Protein AF-A0A537J858-F1 (afdb_monomer_lite)

Radius of gyration: 23.24 Å; chains: 1; bounding box: 58×15×68 Å

Structure (mmCIF, N/CA/C/O backbone):
data_AF-A0A537J858-F1
#
_entry.id   AF-A0A537J858-F1
#
loop_
_atom_site.group_PDB
_atom_site.id
_atom_site.type_symbol
_atom_site.label_atom_id
_atom_site.label_alt_id
_atom_site.label_comp_id
_atom_site.label_asym_id
_atom_site.label_entity_id
_atom_site.label_seq_id
_atom_site.pdbx_PDB_ins_code
_atom_site.Cartn_x
_atom_site.Cartn_y
_atom_site.Cartn_z
_atom_site.occupancy
_atom_site.B_iso_or_equiv
_atom_site.auth_seq_id
_atom_site.auth_comp_id
_atom_site.auth_asym_id
_atom_site.auth_atom_id
_atom_site.pdbx_PDB_model_num
ATOM 1 N N . MET A 1 1 ? -17.183 4.967 10.417 1.00 46.38 1 MET A N 1
ATOM 2 C CA . MET A 1 1 ? -16.928 5.501 9.056 1.00 46.38 1 MET A CA 1
ATOM 3 C C . MET A 1 1 ? -15.465 5.356 8.631 1.00 46.38 1 MET A C 1
ATOM 5 O O . MET A 1 1 ? -15.214 5.297 7.439 1.00 46.38 1 MET A O 1
ATOM 9 N N . THR A 1 2 ? -14.501 5.263 9.554 1.00 60.12 2 THR A N 1
ATOM 10 C CA . THR A 1 2 ? -13.069 5.058 9.255 1.00 60.12 2 THR A CA 1
ATOM 11 C C . THR A 1 2 ? -12.761 3.679 8.662 1.00 60.12 2 THR A C 1
ATOM 13 O O . THR A 1 2 ? -12.038 3.591 7.674 1.00 60.12 2 THR A O 1
ATOM 16 N N . GLU A 1 3 ? -13.378 2.614 9.176 1.00 58.19 3 GLU A N 1
ATOM 17 C CA . GLU A 1 3 ? -13.125 1.232 8.727 1.00 58.19 3 GLU A CA 1
ATOM 18 C C . GLU A 1 3 ? -13.417 1.005 7.232 1.00 58.19 3 GLU A C 1
ATOM 20 O O . GLU A 1 3 ? -12.611 0.383 6.539 1.00 58.19 3 GLU A O 1
ATOM 25 N N . THR A 1 4 ? -14.510 1.571 6.701 1.00 62.56 4 THR A N 1
ATOM 26 C CA . THR A 1 4 ? -14.821 1.507 5.262 1.00 62.56 4 THR A CA 1
ATOM 27 C C . THR A 1 4 ? -13.759 2.224 4.429 1.00 62.56 4 THR A C 1
ATOM 29 O O . THR A 1 4 ? -13.326 1.695 3.411 1.00 62.56 4 THR A O 1
ATOM 32 N N . THR A 1 5 ? -13.242 3.363 4.902 1.00 80.88 5 THR A N 1
ATOM 33 C CA . THR A 1 5 ? -12.199 4.112 4.180 1.00 80.88 5 THR A CA 1
ATOM 34 C C . THR A 1 5 ? -10.824 3.435 4.213 1.00 80.88 5 THR A C 1
ATOM 36 O O . THR A 1 5 ? -10.072 3.539 3.244 1.00 80.88 5 THR A O 1
ATOM 39 N N . THR A 1 6 ? -10.477 2.721 5.289 1.00 85.12 6 THR A N 1
ATOM 40 C CA . THR A 1 6 ? -9.195 1.999 5.401 1.00 85.12 6 THR A CA 1
ATOM 41 C C . THR A 1 6 ? -9.167 0.781 4.483 1.00 85.12 6 THR A C 1
ATOM 43 O O . THR A 1 6 ? -8.203 0.596 3.740 1.00 85.12 6 THR A O 1
ATOM 46 N N . LEU A 1 7 ? -10.243 -0.011 4.459 1.00 87.88 7 LEU A N 1
ATOM 47 C CA . LEU A 1 7 ? -10.350 -1.173 3.571 1.00 87.88 7 LEU A CA 1
ATOM 48 C C . LEU A 1 7 ? -10.374 -0.771 2.090 1.00 87.88 7 LEU A C 1
ATOM 50 O O . LEU A 1 7 ? -9.730 -1.419 1.266 1.00 87.88 7 LEU A O 1
ATOM 54 N N . GLU A 1 8 ? -11.040 0.334 1.743 1.00 90.44 8 GLU A N 1
ATOM 55 C CA . GLU A 1 8 ? -11.002 0.875 0.379 1.00 90.44 8 GLU A CA 1
ATOM 56 C C . GLU A 1 8 ? -9.598 1.323 -0.042 1.00 90.44 8 GLU A C 1
ATOM 58 O O . GLU A 1 8 ? -9.189 1.077 -1.179 1.00 90.44 8 GLU A O 1
ATOM 63 N N . LYS A 1 9 ? -8.833 1.951 0.862 1.00 91.00 9 LYS A N 1
ATOM 64 C CA . LYS A 1 9 ? -7.430 2.313 0.598 1.00 91.00 9 LYS A CA 1
ATOM 65 C C . LYS A 1 9 ? -6.566 1.074 0.381 1.00 91.00 9 LYS A C 1
ATOM 67 O O . LYS A 1 9 ? -5.832 1.027 -0.603 1.00 91.00 9 LYS A O 1
ATOM 72 N N . ILE A 1 10 ? -6.703 0.061 1.241 1.00 92.75 10 ILE A N 1
ATOM 73 C CA . ILE A 1 10 ? -6.000 -1.224 1.100 1.00 92.75 10 ILE A CA 1
ATOM 74 C C . ILE A 1 10 ? -6.306 -1.843 -0.267 1.00 92.75 10 ILE A C 1
ATOM 76 O O . ILE A 1 10 ? -5.386 -2.206 -0.998 1.00 92.75 10 ILE A O 1
ATOM 80 N N . ARG A 1 11 ? -7.584 -1.894 -0.661 1.00 92.88 11 ARG A N 1
ATOM 81 C CA . ARG A 1 11 ? -7.994 -2.424 -1.965 1.00 92.88 11 ARG A CA 1
ATOM 82 C C . ARG A 1 11 ? -7.327 -1.678 -3.124 1.00 92.88 11 ARG A C 1
ATOM 84 O O . ARG A 1 11 ? -6.705 -2.315 -3.970 1.00 92.88 11 ARG A O 1
ATOM 91 N N . LYS A 1 12 ? -7.400 -0.343 -3.147 1.00 93.81 12 LYS A N 1
ATOM 92 C CA . LYS A 1 12 ? -6.813 0.477 -4.225 1.00 93.81 12 LYS A CA 1
ATOM 93 C C . LYS A 1 12 ? -5.294 0.310 -4.331 1.00 93.81 12 LYS A C 1
ATOM 95 O O . LYS A 1 12 ? -4.756 0.233 -5.434 1.00 93.81 12 LYS A O 1
ATOM 100 N N . LEU A 1 13 ? -4.592 0.245 -3.198 1.00 94.44 13 LEU A N 1
ATOM 101 C CA . LEU A 1 13 ? -3.142 0.036 -3.177 1.00 94.44 13 LEU A CA 1
ATOM 102 C C . LEU A 1 13 ? -2.767 -1.371 -3.659 1.00 94.44 13 LEU A C 1
ATOM 104 O O . LEU A 1 13 ? -1.804 -1.520 -4.413 1.00 94.44 13 LEU A O 1
ATOM 108 N N . ALA A 1 14 ? -3.546 -2.389 -3.283 1.00 93.94 14 ALA A N 1
ATOM 109 C CA . ALA A 1 14 ? -3.354 -3.758 -3.749 1.00 93.94 14 ALA A CA 1
ATOM 110 C C . ALA A 1 14 ? -3.573 -3.882 -5.266 1.00 93.94 14 ALA A C 1
ATOM 112 O O . ALA A 1 14 ? -2.730 -4.457 -5.953 1.00 93.94 14 ALA A O 1
ATOM 113 N N . GLU A 1 15 ? -4.638 -3.275 -5.801 1.00 95.69 15 GLU A N 1
ATOM 114 C CA . GLU A 1 15 ? -4.914 -3.223 -7.244 1.00 95.69 15 GLU A CA 1
ATOM 115 C C . GLU A 1 15 ? -3.769 -2.533 -8.003 1.00 95.69 15 GLU A C 1
ATOM 117 O O . GLU A 1 15 ? -3.266 -3.062 -8.996 1.00 95.69 15 GL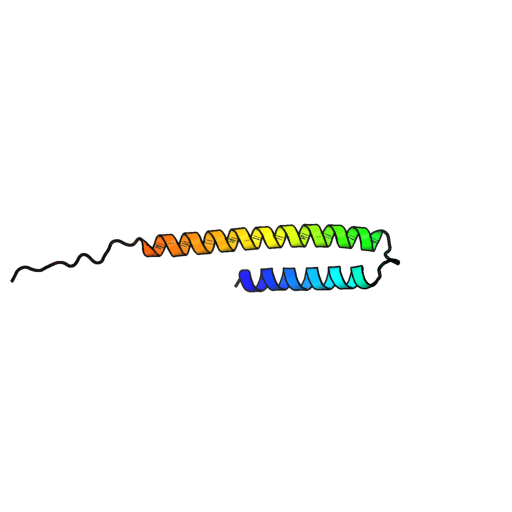U A O 1
ATOM 122 N N . ARG A 1 16 ? -3.277 -1.392 -7.498 1.00 94.25 16 ARG A N 1
ATOM 123 C CA . ARG A 1 16 ? -2.137 -0.681 -8.099 1.00 94.25 16 ARG A CA 1
ATOM 124 C C . ARG A 1 16 ? -0.855 -1.515 -8.075 1.00 94.25 16 ARG A C 1
ATOM 126 O O . ARG A 1 16 ? -0.143 -1.565 -9.075 1.00 94.25 16 ARG A O 1
ATOM 133 N N 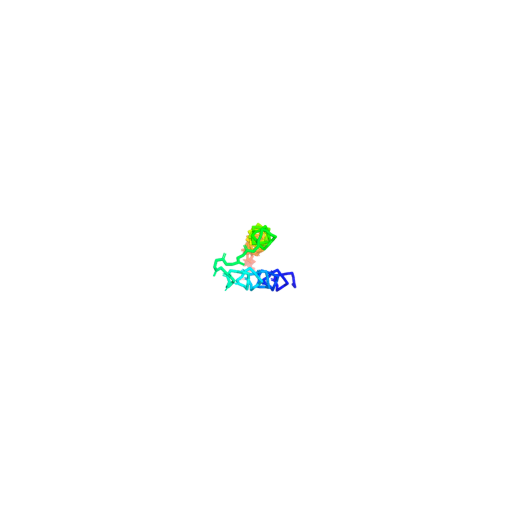. ARG A 1 17 ? -0.565 -2.195 -6.963 1.00 95.19 17 ARG A N 1
ATOM 134 C CA . ARG A 1 17 ? 0.582 -3.109 -6.841 1.00 95.19 17 ARG A CA 1
ATOM 135 C C . ARG A 1 17 ? 0.470 -4.273 -7.828 1.00 95.19 17 ARG A C 1
ATOM 137 O O . ARG A 1 17 ? 1.463 -4.626 -8.459 1.00 95.19 17 ARG A O 1
ATOM 144 N N . GLN A 1 18 ? -0.720 -4.849 -7.992 1.00 94.62 18 GLN A N 1
ATOM 145 C CA . GLN A 1 18 ? -0.968 -5.934 -8.942 1.00 94.62 18 GLN A CA 1
ATOM 146 C C . GLN A 1 18 ? -0.783 -5.477 -10.397 1.00 94.62 18 GLN A C 1
ATOM 148 O O . GLN A 1 18 ? -0.154 -6.188 -11.177 1.00 94.62 18 GLN A O 1
ATOM 153 N N . ALA A 1 19 ? -1.253 -4.276 -10.743 1.00 95.00 19 ALA A N 1
ATOM 154 C CA . ALA A 1 19 ? -1.067 -3.686 -12.071 1.00 95.00 19 ALA A CA 1
ATOM 155 C C . ALA A 1 19 ? 0.407 -3.393 -12.410 1.00 95.00 19 ALA A C 1
ATOM 157 O O . ALA A 1 19 ? 0.789 -3.371 -13.579 1.00 95.00 19 ALA A O 1
ATOM 158 N N . LEU A 1 20 ? 1.257 -3.168 -11.402 1.00 93.38 20 LEU A N 1
ATOM 159 C CA . LEU A 1 20 ? 2.704 -3.106 -11.609 1.00 93.38 20 LEU A CA 1
ATOM 160 C C . LEU A 1 20 ? 3.266 -4.510 -11.853 1.00 93.38 20 LEU A C 1
ATOM 162 O O . LEU A 1 20 ? 3.964 -4.725 -12.839 1.00 93.38 20 LEU A O 1
ATOM 166 N N . TRP A 1 21 ? 2.905 -5.491 -11.021 1.00 92.44 21 TRP A N 1
ATOM 167 C CA . TRP A 1 21 ? 3.368 -6.874 -11.180 1.00 92.44 21 TRP A CA 1
ATOM 168 C C . TRP A 1 21 ? 2.981 -7.515 -12.515 1.00 92.44 21 TRP A C 1
ATOM 170 O O . TRP A 1 21 ? 3.755 -8.318 -13.030 1.00 92.44 21 TRP A O 1
ATOM 180 N N . SER A 1 22 ? 1.857 -7.130 -13.125 1.00 93.12 22 SER A N 1
ATOM 181 C CA . SER A 1 22 ? 1.480 -7.620 -14.458 1.00 93.12 22 SER A CA 1
ATOM 182 C C . SER A 1 22 ? 2.446 -7.196 -15.571 1.00 93.12 22 SER A C 1
ATOM 184 O O . SER A 1 22 ? 2.382 -7.749 -16.663 1.00 93.12 22 SER A O 1
ATOM 186 N N . LYS A 1 23 ? 3.342 -6.231 -15.319 1.00 90.00 23 LYS A N 1
ATOM 187 C CA . LYS A 1 23 ? 4.399 -5.816 -16.256 1.00 90.00 23 LYS A CA 1
ATOM 188 C C . LYS A 1 23 ? 5.686 -6.635 -16.115 1.00 90.00 23 LYS A C 1
ATOM 190 O O . LYS A 1 23 ? 6.624 -6.429 -16.882 1.00 90.00 23 LYS A O 1
ATOM 195 N N . ALA A 1 24 ? 5.781 -7.529 -15.128 1.00 87.38 24 ALA A N 1
ATOM 196 C CA . ALA A 1 24 ? 6.969 -8.354 -14.941 1.00 87.38 24 ALA A CA 1
ATOM 197 C C . ALA A 1 24 ? 7.182 -9.296 -16.148 1.00 87.38 24 ALA A C 1
ATOM 199 O O . ALA A 1 24 ? 6.212 -9.850 -16.661 1.00 87.38 24 ALA A O 1
ATOM 200 N N . PRO A 1 25 ? 8.434 -9.503 -16.606 1.00 85.81 25 PRO A N 1
ATOM 201 C CA . PRO A 1 25 ? 9.694 -9.062 -15.994 1.00 85.81 25 PRO A CA 1
ATOM 202 C C . PRO A 1 25 ? 10.150 -7.634 -16.368 1.00 85.81 25 PRO A C 1
ATOM 204 O O . PRO A 1 25 ? 11.131 -7.156 -15.794 1.00 85.81 25 PRO A O 1
ATOM 207 N N . ALA A 1 26 ? 9.449 -6.937 -17.268 1.00 92.75 26 ALA A N 1
ATOM 208 C CA . ALA A 1 26 ? 9.817 -5.636 -17.848 1.00 92.75 26 ALA A CA 1
ATOM 209 C C . ALA A 1 26 ? 9.587 -4.419 -16.919 1.00 92.75 26 ALA A C 1
ATOM 211 O O . ALA A 1 26 ? 9.263 -3.324 -17.369 1.00 92.75 26 ALA A O 1
ATOM 212 N N . LEU A 1 27 ? 9.764 -4.607 -15.610 1.00 92.25 27 LEU A N 1
ATOM 213 C CA . LEU A 1 27 ? 9.635 -3.556 -14.601 1.00 92.25 27 LEU A CA 1
ATOM 214 C C . LEU A 1 27 ? 10.843 -2.616 -14.617 1.00 92.25 27 LEU A C 1
ATOM 216 O O . LEU A 1 27 ? 11.983 -3.062 -14.426 1.00 92.25 27 LEU A O 1
ATOM 220 N N . THR A 1 28 ? 10.581 -1.316 -14.722 1.00 95.25 28 THR A N 1
ATOM 221 C CA . THR A 1 28 ? 11.596 -0.275 -14.519 1.00 95.25 28 THR A CA 1
ATOM 222 C C . THR A 1 28 ? 12.064 -0.219 -13.059 1.00 95.25 28 THR A C 1
ATOM 224 O O . THR A 1 28 ? 11.392 -0.699 -12.143 1.00 95.25 28 THR A O 1
ATOM 227 N N . ILE A 1 29 ? 13.223 0.401 -12.812 1.00 94.50 29 ILE A N 1
ATOM 228 C CA . ILE A 1 29 ? 13.748 0.617 -11.450 1.00 94.50 29 ILE A CA 1
ATOM 229 C C . ILE A 1 29 ? 12.742 1.406 -10.596 1.00 94.50 29 ILE A C 1
ATOM 231 O O . ILE A 1 29 ? 12.506 1.051 -9.442 1.00 94.50 29 ILE A O 1
ATOM 235 N N . ALA A 1 30 ? 12.104 2.426 -11.180 1.00 94.19 30 ALA A N 1
ATOM 236 C CA . ALA A 1 30 ? 11.083 3.224 -10.508 1.00 94.19 30 ALA A CA 1
ATOM 237 C C . ALA A 1 30 ? 9.857 2.380 -10.125 1.00 94.19 30 ALA A C 1
ATOM 239 O O . ALA A 1 30 ? 9.402 2.438 -8.989 1.00 94.19 30 ALA A O 1
ATOM 240 N N . GLU A 1 31 ? 9.367 1.525 -11.027 1.00 94.56 31 GLU A N 1
ATOM 241 C CA . GLU A 1 31 ? 8.225 0.647 -10.738 1.00 94.56 31 GLU A CA 1
ATOM 242 C C . GLU A 1 31 ? 8.548 -0.406 -9.672 1.00 94.56 31 GLU A C 1
ATOM 244 O O . GLU A 1 31 ? 7.694 -0.737 -8.853 1.00 94.56 31 GLU A O 1
ATOM 249 N N . ARG A 1 32 ? 9.788 -0.910 -9.630 1.00 94.06 32 ARG A N 1
ATOM 250 C CA . ARG A 1 32 ? 10.245 -1.805 -8.554 1.00 94.06 32 ARG A CA 1
ATOM 251 C C . ARG A 1 32 ? 10.258 -1.090 -7.205 1.00 94.06 32 ARG A C 1
ATOM 253 O O . ARG A 1 32 ? 9.790 -1.661 -6.222 1.00 94.06 32 ARG A O 1
ATOM 260 N N . ALA A 1 33 ? 10.746 0.150 -7.160 1.00 95.38 33 ALA A N 1
ATOM 261 C CA . ALA A 1 33 ? 10.710 0.971 -5.952 1.00 95.38 33 ALA A CA 1
ATOM 262 C C . ALA A 1 33 ? 9.265 1.263 -5.509 1.00 95.38 33 ALA A C 1
ATOM 264 O O . ALA A 1 33 ? 8.949 1.137 -4.325 1.00 95.38 33 ALA A O 1
ATOM 265 N N . ASP A 1 34 ? 8.370 1.554 -6.455 1.00 94.94 34 ASP A N 1
ATOM 266 C CA . ASP A 1 34 ? 6.943 1.745 -6.185 1.00 94.94 34 ASP A CA 1
ATOM 267 C C . ASP A 1 34 ? 6.289 0.475 -5.630 1.00 94.94 34 ASP A C 1
ATOM 269 O O . ASP A 1 34 ? 5.532 0.559 -4.666 1.00 94.94 34 ASP A O 1
ATOM 273 N N . ILE A 1 35 ? 6.602 -0.713 -6.160 1.00 94.69 35 ILE A N 1
ATOM 274 C CA . ILE A 1 35 ? 6.107 -1.983 -5.604 1.00 94.69 35 ILE A CA 1
ATOM 275 C C . ILE A 1 35 ? 6.526 -2.137 -4.138 1.00 94.69 35 ILE A C 1
ATOM 277 O O . ILE A 1 35 ? 5.695 -2.525 -3.311 1.00 94.69 35 ILE A O 1
ATOM 281 N N . VAL A 1 36 ? 7.786 -1.840 -3.802 1.00 95.81 36 VAL A N 1
ATOM 282 C CA . VAL A 1 36 ? 8.283 -1.923 -2.418 1.00 95.81 36 VAL A CA 1
ATOM 283 C C . VAL A 1 36 ? 7.533 -0.934 -1.530 1.00 95.81 36 VAL A C 1
ATOM 285 O O . VAL A 1 36 ? 6.953 -1.341 -0.526 1.00 95.81 36 VAL A O 1
ATOM 288 N N . ARG A 1 37 ? 7.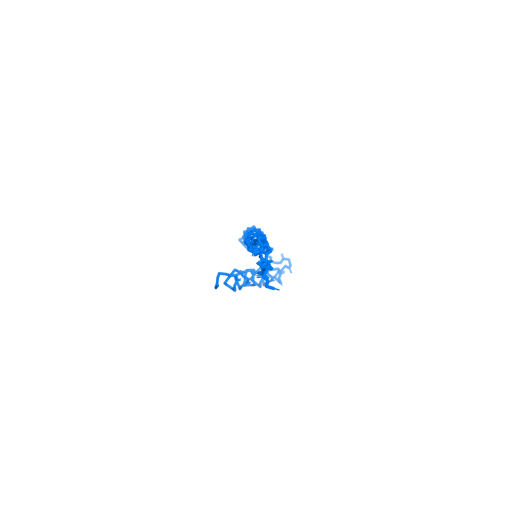445 0.335 -1.944 1.00 96.12 37 ARG A N 1
ATOM 289 C CA . ARG A 1 37 ? 6.720 1.380 -1.209 1.00 96.12 37 ARG A CA 1
ATOM 290 C C . ARG A 1 37 ? 5.253 1.008 -0.970 1.00 96.12 37 ARG A C 1
ATOM 292 O O . ARG A 1 37 ? 4.778 1.112 0.157 1.00 96.12 37 ARG A O 1
ATOM 299 N N . LEU A 1 38 ? 4.547 0.558 -2.009 1.00 94.94 38 LEU A N 1
ATOM 300 C CA . LEU A 1 38 ? 3.145 0.137 -1.915 1.00 94.94 38 LEU A CA 1
ATOM 301 C C . LEU A 1 38 ? 2.977 -1.065 -0.980 1.00 94.94 38 LEU A C 1
ATOM 303 O O . LEU A 1 38 ? 1.968 -1.163 -0.289 1.00 94.94 38 LEU A O 1
ATOM 307 N N . THR A 1 39 ? 3.956 -1.972 -0.944 1.00 94.94 39 THR A N 1
ATOM 308 C CA . THR A 1 39 ? 3.938 -3.124 -0.033 1.00 94.94 39 THR A CA 1
ATOM 309 C C . THR A 1 39 ? 4.066 -2.665 1.421 1.00 94.94 39 THR A C 1
ATOM 311 O O . THR A 1 39 ? 3.238 -3.046 2.242 1.00 94.94 39 THR A O 1
ATOM 314 N N . THR A 1 40 ? 5.015 -1.775 1.726 1.00 96.12 40 THR A N 1
ATOM 315 C CA . THR A 1 40 ? 5.175 -1.205 3.075 1.00 96.12 40 THR A CA 1
ATOM 316 C C . THR A 1 40 ? 3.936 -0.423 3.526 1.00 96.12 40 THR A C 1
ATOM 318 O O . THR A 1 40 ? 3.514 -0.527 4.675 1.00 96.12 40 THR A O 1
ATOM 321 N N . GLU A 1 41 ? 3.314 0.344 2.627 1.00 94.88 41 GLU A N 1
ATOM 322 C CA . GLU A 1 41 ? 2.091 1.094 2.939 1.00 94.88 41 GLU A CA 1
ATOM 323 C C . GLU A 1 41 ? 0.904 0.162 3.239 1.00 94.88 41 GLU A C 1
ATOM 325 O O . GLU A 1 41 ? 0.159 0.391 4.194 1.00 94.88 41 GLU A O 1
ATOM 330 N N . LEU A 1 42 ? 0.759 -0.925 2.473 1.00 95.19 42 LEU A N 1
ATOM 331 C CA . LEU A 1 42 ? -0.253 -1.956 2.716 1.00 95.19 42 LEU A CA 1
ATOM 332 C C . LEU A 1 42 ? -0.075 -2.636 4.076 1.00 95.19 42 LEU A C 1
ATOM 334 O O . LEU A 1 42 ? -1.059 -2.808 4.794 1.00 95.19 42 LEU A O 1
ATOM 338 N N . GLU A 1 43 ? 1.156 -2.997 4.441 1.00 94.25 43 GLU A N 1
ATOM 339 C CA . GLU A 1 43 ? 1.469 -3.589 5.748 1.00 94.25 43 GLU A CA 1
ATOM 340 C C . GLU A 1 43 ? 1.111 -2.635 6.894 1.00 94.25 43 GLU A C 1
ATOM 342 O O . GLU A 1 43 ? 0.468 -3.044 7.862 1.00 94.25 43 GLU A O 1
ATOM 347 N N . GLY A 1 44 ? 1.439 -1.346 6.752 1.00 94.12 44 GLY A N 1
ATOM 348 C CA . GLY A 1 44 ? 1.091 -0.321 7.736 1.00 94.12 44 GLY A CA 1
ATOM 349 C C . GLY A 1 44 ? -0.420 -0.147 7.911 1.00 94.12 44 GLY A C 1
ATOM 350 O O . GLY A 1 44 ? -0.915 -0.147 9.039 1.00 94.12 44 GLY A O 1
ATOM 351 N N . LEU A 1 45 ? -1.173 -0.046 6.811 1.00 93.06 45 LEU A N 1
ATOM 352 C CA . LEU A 1 45 ? -2.637 0.064 6.863 1.00 93.06 45 LEU A CA 1
ATOM 353 C C . LEU A 1 45 ? -3.292 -1.203 7.424 1.00 93.06 45 LEU A C 1
ATOM 355 O O . LEU A 1 45 ? -4.277 -1.110 8.160 1.00 93.06 45 LEU A O 1
ATOM 359 N N . TRP A 1 46 ? -2.749 -2.379 7.105 1.00 90.62 46 TRP A N 1
ATOM 360 C CA . TRP A 1 46 ? -3.224 -3.642 7.660 1.00 90.62 46 TRP A CA 1
ATOM 361 C C . TRP A 1 46 ? -3.029 -3.694 9.177 1.00 90.62 46 TRP A C 1
ATOM 363 O O . TRP A 1 46 ? -3.958 -4.039 9.908 1.00 90.62 46 TRP A O 1
ATOM 373 N N . GLU A 1 47 ? -1.862 -3.281 9.670 1.00 92.81 47 GLU A N 1
ATOM 374 C CA . GLU A 1 47 ? -1.577 -3.254 11.104 1.00 92.81 47 GLU A CA 1
ATOM 375 C C . GLU A 1 47 ? -2.454 -2.251 11.862 1.00 92.81 47 GLU A C 1
ATOM 377 O O . GLU A 1 47 ? -3.000 -2.561 12.928 1.00 92.81 47 GLU A O 1
ATOM 382 N N . GLN A 1 48 ? -2.661 -1.067 11.282 1.00 89.75 48 GLN A N 1
ATOM 383 C CA . GLN 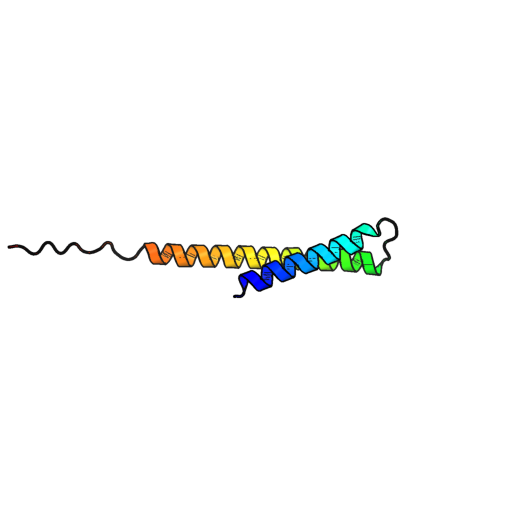A 1 48 ? -3.594 -0.074 11.814 1.00 89.75 48 GLN A CA 1
ATOM 384 C C . GLN A 1 48 ? -5.010 -0.644 11.912 1.00 89.75 48 GLN A C 1
ATOM 386 O O . GLN A 1 48 ? -5.650 -0.523 12.959 1.00 89.75 48 GLN A O 1
ATOM 391 N N . HIS A 1 49 ? -5.475 -1.326 10.863 1.00 89.62 49 HIS A N 1
ATOM 392 C CA . HIS A 1 49 ? -6.793 -1.949 10.855 1.00 89.62 49 HIS A CA 1
ATOM 393 C C . HIS A 1 49 ? -6.923 -3.042 11.926 1.00 89.62 49 HIS A C 1
ATOM 395 O O . HIS A 1 49 ? -7.915 -3.066 12.656 1.00 89.62 49 HIS A O 1
ATOM 401 N N . ARG A 1 50 ? -5.908 -3.906 12.097 1.00 88.19 50 ARG A N 1
ATOM 402 C CA . ARG A 1 50 ? -5.897 -4.918 13.172 1.00 88.19 50 ARG A CA 1
ATOM 403 C C . ARG A 1 50 ? -5.969 -4.284 14.560 1.00 88.19 50 ARG A C 1
ATOM 405 O O . ARG A 1 50 ? -6.715 -4.764 15.414 1.00 88.19 50 ARG A O 1
ATOM 412 N N . THR A 1 51 ? -5.231 -3.199 14.775 1.00 89.88 51 THR A N 1
ATOM 413 C CA . THR A 1 51 ? -5.214 -2.475 16.052 1.00 89.88 51 THR A CA 1
ATOM 414 C C . THR A 1 51 ? -6.566 -1.821 16.347 1.00 89.88 51 THR A C 1
ATOM 416 O O . THR A 1 51 ? -7.064 -1.907 17.473 1.00 89.88 51 THR A O 1
ATOM 419 N N . GLU A 1 52 ? -7.193 -1.199 15.344 1.00 87.94 52 GLU A N 1
ATOM 420 C CA . GLU A 1 52 ? -8.522 -0.589 15.471 1.00 87.94 52 GLU A CA 1
ATOM 421 C C . GLU A 1 52 ? -9.594 -1.650 15.760 1.00 87.94 52 GLU A C 1
ATOM 423 O O . GLU A 1 52 ? -10.379 -1.486 16.695 1.00 87.94 52 GLU A O 1
ATOM 428 N N . LEU A 1 53 ? -9.558 -2.791 15.061 1.00 87.06 53 LEU A N 1
ATOM 429 C CA . LEU A 1 53 ? -10.443 -3.927 15.332 1.00 87.06 53 LEU A CA 1
ATOM 430 C C . LEU A 1 53 ? -10.285 -4.459 16.762 1.00 87.06 53 LEU A C 1
ATOM 432 O O . LEU A 1 53 ? -11.285 -4.663 17.455 1.00 87.06 53 LEU A O 1
ATOM 436 N N . ALA A 1 54 ? -9.049 -4.661 17.227 1.00 86.12 54 ALA A N 1
ATOM 437 C CA . ALA A 1 54 ? -8.779 -5.139 18.582 1.00 86.12 54 ALA A CA 1
ATOM 438 C C . ALA A 1 54 ? -9.303 -4.159 19.646 1.00 86.12 54 ALA A C 1
ATOM 440 O O . ALA A 1 54 ? -9.958 -4.574 20.608 1.00 86.12 54 ALA A O 1
ATOM 441 N N . ARG A 1 55 ? -9.094 -2.850 19.446 1.00 83.44 55 ARG A N 1
ATOM 442 C CA . ARG A 1 55 ? -9.619 -1.795 20.327 1.00 83.44 55 ARG A CA 1
ATOM 443 C C . ARG A 1 55 ? -11.150 -1.782 20.345 1.00 83.44 55 ARG A C 1
ATOM 445 O O . ARG A 1 55 ? -11.749 -1.739 21.419 1.00 83.44 55 ARG A O 1
ATOM 452 N N . SER A 1 56 ? -11.787 -1.872 19.179 1.00 82.94 56 SER A N 1
ATOM 453 C CA . SER A 1 56 ? -13.247 -1.919 19.046 1.00 82.94 56 SER A CA 1
ATOM 454 C C . SER A 1 56 ? -13.856 -3.149 19.728 1.00 82.94 56 SER A C 1
ATOM 456 O O . SER A 1 56 ? -14.904 -3.041 20.369 1.00 82.94 56 SER A O 1
ATOM 458 N N . GLN A 1 57 ? -13.197 -4.310 19.660 1.00 78.38 57 GLN A N 1
ATOM 459 C CA . GLN A 1 57 ? -13.629 -5.510 20.385 1.00 78.38 57 GLN A CA 1
ATOM 460 C C . GLN A 1 57 ? -13.460 -5.373 21.904 1.00 78.38 57 GLN A C 1
ATOM 462 O O . GLN A 1 57 ? -14.376 -5.730 22.648 1.00 78.38 57 GLN A O 1
ATOM 467 N N . ALA A 1 58 ? -12.337 -4.822 22.375 1.00 73.81 58 ALA A N 1
ATOM 468 C CA . ALA A 1 58 ? -12.096 -4.585 23.799 1.00 73.81 58 ALA A CA 1
ATOM 469 C C . ALA A 1 58 ? -13.143 -3.633 24.409 1.00 73.81 58 ALA A C 1
ATOM 471 O O . ALA A 1 58 ? -13.722 -3.944 25.453 1.00 73.81 58 ALA A O 1
ATOM 472 N N . SER A 1 59 ? -13.476 -2.538 23.715 1.00 69.06 59 SER A N 1
ATOM 473 C CA . SER A 1 59 ? -14.529 -1.602 24.142 1.00 69.06 59 SER A CA 1
ATOM 474 C C . SER A 1 59 ? -15.914 -2.251 24.221 1.00 69.06 59 SER A C 1
ATOM 476 O O . SER A 1 59 ? -16.659 -1.997 25.168 1.00 69.06 59 SER A O 1
ATOM 478 N N . ARG A 1 60 ? -16.263 -3.130 23.270 1.00 61.41 60 ARG A N 1
ATOM 479 C CA . ARG A 1 60 ? -17.540 -3.872 23.292 1.00 61.41 60 ARG A CA 1
ATOM 480 C C . ARG A 1 60 ? -17.597 -4.923 24.403 1.00 61.41 60 ARG A C 1
ATOM 482 O O . ARG A 1 60 ? -18.676 -5.246 24.894 1.00 61.41 60 ARG A O 1
ATOM 489 N N . ARG A 1 61 ? -16.449 -5.465 24.818 1.00 57.53 61 ARG A N 1
ATOM 490 C CA . ARG A 1 61 ? -16.371 -6.457 25.899 1.00 57.53 61 ARG A CA 1
ATOM 491 C C . ARG A 1 61 ? -16.519 -5.811 27.280 1.00 57.53 61 ARG A C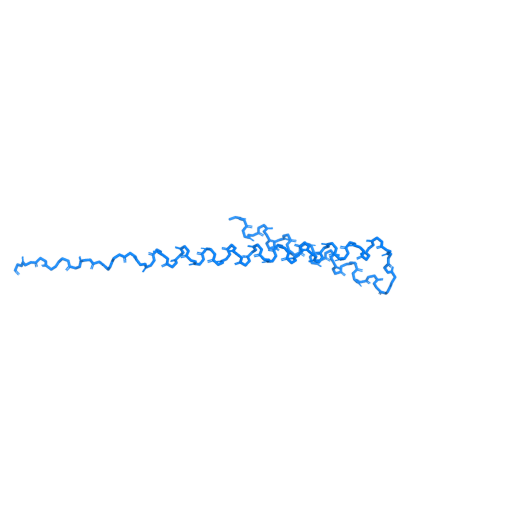 1
ATOM 493 O O . ARG A 1 61 ? -17.191 -6.388 28.128 1.00 57.53 61 ARG A O 1
ATOM 500 N N . GLY A 1 62 ? -15.993 -4.598 27.472 1.00 56.44 62 GLY A N 1
ATOM 501 C CA . GLY A 1 62 ? -16.149 -3.827 28.715 1.00 56.44 62 GLY A CA 1
ATOM 502 C C . GLY A 1 62 ? -17.582 -3.349 28.992 1.00 56.44 62 GLY A C 1
ATOM 503 O O . GLY A 1 62 ? -17.961 -3.166 30.144 1.00 56.44 62 GLY A O 1
ATOM 504 N N . THR A 1 63 ? -18.421 -3.218 27.960 1.00 55.12 63 THR A N 1
ATOM 505 C CA . THR A 1 63 ? -19.848 -2.869 28.111 1.00 55.12 63 THR A CA 1
ATOM 506 C C . THR A 1 63 ? -20.726 -4.061 28.510 1.00 55.12 63 THR A C 1
ATOM 508 O O . THR A 1 63 ? -21.847 -3.866 28.972 1.00 55.12 63 THR A O 1
ATOM 511 N N . ARG A 1 64 ? -20.226 -5.301 28.386 1.00 51.91 64 ARG A N 1
ATOM 512 C CA . ARG A 1 64 ? -20.943 -6.529 28.785 1.00 51.91 64 ARG A CA 1
ATOM 513 C C . ARG A 1 64 ? -20.634 -6.981 30.219 1.00 51.91 64 ARG A C 1
ATOM 515 O O . ARG A 1 64 ? -21.118 -8.022 30.651 1.00 51.91 64 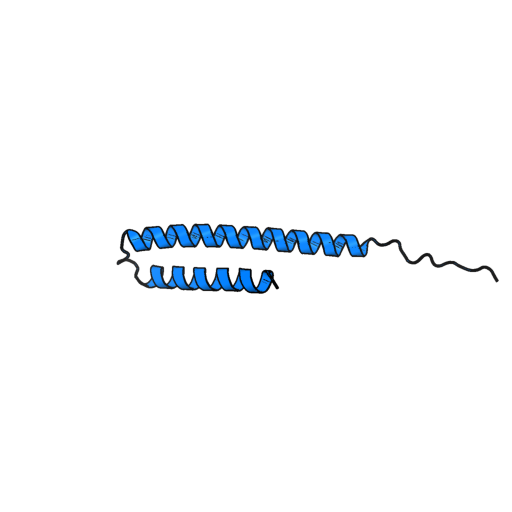ARG A O 1
ATOM 522 N N . THR A 1 65 ? -19.846 -6.199 30.950 1.00 52.62 65 THR A N 1
ATOM 523 C CA . THR A 1 65 ? -19.575 -6.357 32.387 1.00 52.62 65 THR A CA 1
ATOM 524 C C . THR A 1 65 ? -20.184 -5.208 33.191 1.00 52.62 65 THR A C 1
ATOM 526 O O . THR A 1 65 ? -19.615 -4.761 34.181 1.00 52.62 65 THR A O 1
ATOM 529 N N . GLY A 1 66 ? -21.342 -4.699 32.756 1.00 51.84 66 GLY A N 1
ATOM 530 C CA . GLY A 1 66 ? -22.233 -3.963 33.651 1.00 51.84 66 GLY A CA 1
ATOM 531 C C . GLY A 1 66 ? -22.781 -4.917 34.723 1.00 51.84 66 GLY A C 1
ATOM 532 O O . GLY A 1 66 ? -22.960 -6.103 34.427 1.00 51.84 66 GLY A O 1
ATOM 533 N N . PRO A 1 67 ? -23.004 -4.446 35.963 1.00 59.53 67 PRO A N 1
ATOM 534 C CA . PRO A 1 67 ? -23.451 -5.299 37.058 1.00 59.53 67 PRO A CA 1
ATOM 535 C C . PRO A 1 67 ? -24.743 -6.039 36.667 1.00 59.53 67 PRO A C 1
ATOM 537 O O . PRO A 1 67 ? -25.586 -5.458 35.974 1.00 59.53 67 PRO A O 1
ATOM 540 N N . PRO A 1 68 ? -24.904 -7.319 37.064 1.00 65.38 68 PRO A N 1
ATOM 541 C CA . PRO A 1 68 ? -26.139 -8.056 36.814 1.00 65.38 68 PRO A CA 1
ATOM 542 C C . PRO A 1 68 ? -27.324 -7.241 37.345 1.00 65.38 68 PRO A C 1
ATOM 544 O O . PRO A 1 68 ? -27.159 -6.540 38.346 1.00 65.38 68 PRO A O 1
ATOM 547 N N . PRO A 1 69 ? -28.512 -7.304 36.712 1.00 60.62 69 PRO A N 1
ATOM 548 C CA . PRO A 1 69 ? -29.679 -6.624 37.245 1.00 60.62 69 PRO A CA 1
ATOM 549 C C . PRO A 1 69 ? -29.883 -7.117 38.675 1.00 60.62 69 PRO A C 1
ATOM 551 O O . PRO A 1 69 ? -30.174 -8.296 38.896 1.00 60.62 69 PRO A O 1
ATOM 554 N N . SER A 1 70 ? -29.679 -6.219 39.642 1.00 57.72 70 SER A N 1
ATOM 555 C CA . SER A 1 70 ? -30.065 -6.420 41.029 1.00 57.72 70 SER A CA 1
ATOM 556 C C . SER A 1 70 ? -31.551 -6.719 41.011 1.00 57.72 70 SER A C 1
ATOM 558 O O . SER A 1 70 ? -32.384 -5.817 40.925 1.00 57.72 70 SER A O 1
ATOM 560 N N . ARG A 1 71 ? -31.892 -8.010 41.024 1.00 59.12 71 ARG A N 1
ATOM 561 C CA . ARG A 1 71 ? -33.248 -8.480 41.260 1.00 59.12 71 ARG A CA 1
ATOM 562 C C . ARG A 1 71 ? -33.526 -8.140 42.719 1.00 59.12 71 ARG A C 1
ATOM 564 O O . ARG A 1 71 ? -33.304 -8.951 43.611 1.00 59.12 71 ARG A O 1
ATOM 571 N N . GLY A 1 72 ? -33.924 -6.890 42.947 1.00 54.28 72 GLY A N 1
ATOM 572 C CA . GLY A 1 72 ? -34.533 -6.438 44.181 1.00 54.28 72 GLY A CA 1
ATOM 573 C C . GLY A 1 72 ? -35.760 -7.302 44.398 1.00 54.28 72 GLY A C 1
ATOM 574 O O . GLY A 1 72 ? -36.812 -7.078 43.806 1.00 54.28 72 GLY A O 1
ATOM 575 N N . ARG A 1 73 ? -35.589 -8.364 45.182 1.00 53.69 73 ARG A N 1
ATOM 576 C CA . ARG A 1 73 ? -36.691 -9.143 45.716 1.00 53.69 73 ARG A CA 1
ATOM 577 C C . ARG A 1 73 ? -37.286 -8.289 46.826 1.00 53.69 73 ARG A C 1
ATOM 579 O O . ARG A 1 73 ? -36.858 -8.384 47.971 1.00 53.69 73 ARG A O 1
ATOM 586 N N . SER A 1 74 ? -38.210 -7.408 46.451 1.00 52.41 74 SER A N 1
ATOM 587 C CA . SER A 1 74 ? -39.130 -6.791 47.398 1.00 52.41 74 SER A CA 1
ATOM 588 C C . SER A 1 74 ? -39.797 -7.906 48.193 1.00 52.41 74 SER A C 1
ATOM 590 O O . SER A 1 74 ? -40.378 -8.828 47.618 1.00 52.41 74 SER A O 1
ATOM 592 N N . ALA A 1 75 ? -39.636 -7.842 49.508 1.00 51.28 75 ALA A N 1
ATOM 593 C CA . ALA A 1 75 ? -40.457 -8.577 50.446 1.00 51.28 75 ALA A CA 1
ATOM 594 C C . ALA A 1 75 ? -41.890 -8.032 50.367 1.00 51.28 75 ALA A C 1
ATOM 596 O O . ALA A 1 75 ? -42.085 -6.817 50.439 1.00 51.28 75 ALA A O 1
ATOM 597 N N . ALA A 1 76 ? -42.854 -8.932 50.198 1.00 48.03 76 ALA A N 1
ATOM 598 C CA . ALA A 1 76 ? -44.268 -8.759 50.505 1.00 48.03 76 ALA A CA 1
ATOM 599 C C . ALA A 1 76 ? -44.857 -10.152 50.746 1.00 48.03 76 ALA A C 1
ATOM 601 O O . ALA A 1 76 ? -44.522 -11.060 49.947 1.00 48.03 76 ALA A O 1
#

Secondary structure (DSSP, 8-state):
-HHHHHHHHHHHHHHHHHHHHTTTTS--HHHHHHHHHHHHHHHHHHHHHHHHHHHHHHHHHHGGGSPP--------

Foldseek 3Di:
DVLVVLVVVLVVLVVVLVVLVVCPPVHDPVSVVSNVVSVVVNVVSVVVNVVVVVVVVVVVVVVVPDPDPPPPPDDD

Organism: NCBI:txid2569760

pLDDT: mean 81.29, std 16.52, range [46.38, 96.12]

Sequence (76 aa):
MTETTTLEKIRKLAERRQALWSKAPALTIAERADIVRLTTELEGLWEQHRTELARSQASRRGTRTGPPPSRGRSAA